Protein AF-A0A854QHD3-F1 (afdb_monomer)

Secondary structure (DSSP, 8-state):
--EEE--SS------GGG------EEE-TTTTT--EEEEEEEEETTEEEEEEEEEE----SSEEEE-GGGSSSHHHHHHHS-HHHHSPPPS-SSHHHHHHHHHHHHHHHHTSPPPPP-PPP--------------

pLDDT: mean 79.91, std 18.55, range [34.06, 96.12]

Organism: NCBI:txid1230072

Solvent-accessible surface area (backbone atoms only — not comparable to full-atom values): 9001 Å² total; per-residue (Å²): 85,45,72,47,67,62,70,90,85,73,84,79,91,72,61,77,88,73,60,87,79,87,81,61,68,43,73,38,44,78,84,60,67,35,50,76,77,43,75,38,66,36,68,56,97,87,40,79,41,93,53,69,37,83,32,75,47,79,78,70,85,45,51,30,34,45,46,56,80,80,43,86,62,42,67,61,54,50,74,74,43,62,61,93,38,60,48,88,74,78,91,49,95,57,55,65,64,51,50,51,53,52,51,54,51,51,55,56,59,71,69,51,82,80,75,76,82,78,77,74,78,84,74,80,80,77,80,81,78,79,90,72,88,82,138

Sequence (135 aa):
MPMLQRNDGVFVTVFSQAVLFRFAAEHDCLKGNCPVRRLRPSKQERKVTSKMAYGVDHVDDEHFVINLLSLHNPHLIREVLPPMLTEPRRTFEDREAHIEQMVRKLQTESNQPSAPPSVPPDIPVAEVKDSSNSL

Mean predicted aligned error: 13.1 Å

Foldseek 3Di:
DDKDFDDPDDDDDDDPVPDPDDFDKDFPCVVQVFDFDDFDQDDDPNDGDPDTDTDTDRPDPTIIDTPLVPDPPSVVVCVPDDCVNVPDDDPDPDPPVVVVVVVVVVVVVVPDDDDPPDDPPDDPDDDDPDPDDDD

Radius of gyration: 22.94 Å; Cα contacts (8 Å, |Δi|>4): 114; chains: 1; bounding box: 41×74×49 Å

Structure (mmCIF, N/CA/C/O backbone):
data_AF-A0A854QHD3-F1
#
_entry.id   AF-A0A854QHD3-F1
#
loop_
_atom_site.group_PDB
_atom_site.id
_atom_site.type_symbol
_atom_site.label_atom_id
_atom_site.label_alt_id
_atom_site.label_comp_id
_atom_site.label_asym_id
_atom_site.label_entity_id
_atom_site.label_seq_id
_atom_site.pdbx_PDB_ins_code
_atom_site.Cartn_x
_atom_site.Cartn_y
_atom_site.Cartn_z
_atom_site.occupancy
_atom_site.B_iso_or_equiv
_atom_site.auth_seq_id
_atom_site.auth_comp_id
_atom_site.auth_asym_id
_atom_site.auth_atom_id
_atom_site.pdbx_PDB_model_num
ATOM 1 N N . MET A 1 1 ? -0.585 -10.075 -4.432 1.00 77.31 1 MET A N 1
ATOM 2 C CA . MET A 1 1 ? -0.442 -8.652 -4.812 1.00 77.31 1 MET A CA 1
ATOM 3 C C . MET A 1 1 ? 1.038 -8.347 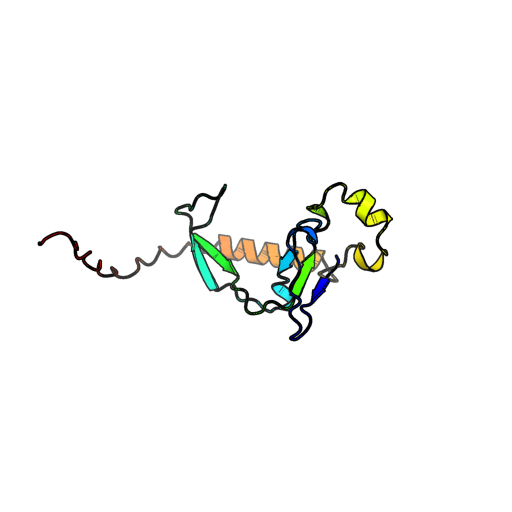-4.967 1.00 77.31 1 MET A C 1
ATOM 5 O O . MET A 1 1 ? 1.797 -8.772 -4.097 1.00 77.31 1 MET A O 1
ATOM 9 N N . PRO A 1 2 ? 1.459 -7.668 -6.047 1.00 86.50 2 PRO A N 1
ATOM 10 C CA . PRO A 1 2 ? 2.858 -7.318 -6.264 1.00 86.50 2 PRO A CA 1
ATOM 11 C C . PRO A 1 2 ? 3.353 -6.349 -5.191 1.00 86.50 2 PRO A C 1
ATOM 13 O O . PRO A 1 2 ? 2.658 -5.387 -4.856 1.00 86.50 2 PRO A O 1
ATOM 16 N N . MET A 1 3 ? 4.555 -6.605 -4.681 1.00 87.06 3 MET A N 1
ATOM 17 C CA . MET A 1 3 ? 5.225 -5.749 -3.709 1.00 87.06 3 MET A CA 1
ATOM 18 C C . MET A 1 3 ? 6.326 -4.945 -4.392 1.00 87.06 3 MET A C 1
ATOM 20 O O . MET A 1 3 ? 7.041 -5.468 -5.246 1.00 87.06 3 MET A O 1
ATOM 24 N N . LEU A 1 4 ? 6.462 -3.689 -3.992 1.00 88.44 4 LEU A N 1
ATOM 25 C CA . LEU A 1 4 ? 7.566 -2.821 -4.355 1.00 88.44 4 LEU A CA 1
ATOM 26 C C . LEU A 1 4 ? 8.464 -2.649 -3.142 1.00 88.44 4 LEU A C 1
ATOM 28 O O . LEU A 1 4 ? 7.987 -2.373 -2.039 1.00 88.44 4 LEU A O 1
ATOM 32 N N . GLN A 1 5 ? 9.758 -2.802 -3.387 1.00 84.56 5 GLN A N 1
ATOM 33 C CA . GLN A 1 5 ? 10.798 -2.450 -2.442 1.00 84.56 5 GLN A CA 1
ATOM 34 C C . GLN A 1 5 ? 11.650 -1.351 -3.044 1.00 84.56 5 GLN A C 1
ATOM 36 O O . GLN A 1 5 ? 11.958 -1.364 -4.241 1.00 84.56 5 GLN A O 1
ATOM 41 N N . ARG A 1 6 ? 11.995 -0.376 -2.210 1.00 80.44 6 ARG A N 1
ATOM 42 C CA . ARG A 1 6 ? 12.925 0.669 -2.604 1.00 80.44 6 ARG A CA 1
ATOM 43 C C . ARG A 1 6 ? 14.300 0.040 -2.829 1.00 80.44 6 ARG A C 1
ATOM 45 O O . ARG A 1 6 ? 14.724 -0.812 -2.062 1.00 80.44 6 ARG A O 1
ATOM 52 N N . ASN A 1 7 ? 14.967 0.435 -3.909 1.00 79.06 7 ASN A N 1
ATOM 53 C CA . ASN A 1 7 ? 16.344 0.026 -4.153 1.00 79.06 7 ASN A CA 1
ATOM 54 C C . ASN A 1 7 ? 17.276 0.958 -3.363 1.00 79.06 7 ASN A C 1
ATOM 56 O O . ASN A 1 7 ? 17.131 2.183 -3.453 1.00 79.06 7 ASN A O 1
ATOM 60 N N . ASP A 1 8 ? 18.197 0.397 -2.585 1.00 74.31 8 ASP A N 1
ATOM 61 C CA . ASP A 1 8 ? 19.008 1.156 -1.633 1.00 74.31 8 ASP A CA 1
ATOM 62 C C . ASP A 1 8 ? 20.020 2.064 -2.347 1.00 74.31 8 ASP A C 1
ATOM 64 O O . ASP A 1 8 ? 21.070 1.641 -2.825 1.00 74.31 8 ASP A O 1
ATOM 68 N N . GLY A 1 9 ? 19.699 3.360 -2.401 1.00 68.88 9 GLY A N 1
ATOM 69 C CA . GLY A 1 9 ? 20.672 4.431 -2.636 1.00 68.88 9 GLY A CA 1
ATOM 70 C C . GLY A 1 9 ? 20.914 4.850 -4.087 1.00 68.88 9 GLY A C 1
ATOM 71 O O . GLY A 1 9 ? 21.637 5.821 -4.306 1.00 68.88 9 GLY A O 1
ATOM 72 N N . VAL A 1 10 ? 20.295 4.204 -5.079 1.00 80.06 10 VAL A N 1
ATOM 73 C CA . VAL A 1 10 ? 20.435 4.619 -6.485 1.00 80.06 10 VAL A CA 1
ATOM 74 C C . VAL A 1 10 ? 19.250 5.479 -6.904 1.00 80.06 10 VAL A C 1
ATOM 76 O O . VAL A 1 10 ? 18.153 4.986 -7.163 1.00 80.06 10 VAL A O 1
ATOM 79 N N . PHE A 1 11 ? 19.484 6.784 -7.005 1.00 83.38 11 PHE A N 1
ATOM 80 C CA . PHE A 1 11 ? 18.554 7.701 -7.651 1.00 83.38 11 PHE A CA 1
ATOM 81 C C . PHE A 1 11 ? 18.907 7.819 -9.132 1.00 83.38 11 PHE A C 1
ATOM 83 O O . PHE A 1 11 ? 20.057 8.072 -9.485 1.00 83.38 11 PHE A O 1
ATOM 90 N N . VAL A 1 12 ? 17.908 7.655 -9.997 1.00 85.38 12 VAL A N 1
ATOM 91 C CA . VAL A 1 12 ? 18.052 7.856 -11.441 1.00 85.38 12 VAL A CA 1
ATOM 92 C C . VAL A 1 12 ? 17.240 9.079 -11.832 1.00 85.38 12 VAL A C 1
ATOM 94 O O . VAL A 1 12 ? 16.033 9.134 -11.600 1.00 85.38 12 VAL A O 1
ATOM 97 N N . THR A 1 13 ? 17.898 10.060 -12.442 1.00 91.38 13 THR A N 1
ATOM 98 C CA . THR A 1 13 ? 17.207 11.189 -13.066 1.00 91.38 13 THR A CA 1
ATOM 99 C C . THR A 1 13 ? 16.686 10.748 -14.426 1.00 91.38 13 THR A C 1
ATOM 101 O O . THR A 1 13 ? 17.451 10.275 -15.265 1.00 91.38 13 THR A O 1
ATOM 104 N N . VAL A 1 14 ? 15.387 10.921 -14.654 1.00 91.81 14 VAL A N 1
ATOM 105 C CA . VAL A 1 14 ? 14.738 10.633 -15.937 1.00 91.81 14 VAL A CA 1
ATOM 106 C C . VAL A 1 14 ? 14.106 11.900 -16.496 1.00 91.81 14 VAL A C 1
ATOM 108 O O . VAL A 1 14 ? 13.649 12.765 -15.748 1.00 91.81 14 VAL A O 1
ATOM 111 N N . PHE A 1 15 ? 14.059 12.011 -17.821 1.00 96.12 15 PHE A N 1
ATOM 112 C CA . PHE A 1 15 ? 13.276 13.053 -18.475 1.00 96.12 15 PHE A CA 1
ATOM 113 C C . PHE A 1 15 ? 11.788 12.821 -18.220 1.00 96.12 15 PHE A C 1
ATOM 115 O O . PHE A 1 15 ? 11.323 11.682 -18.233 1.00 96.12 15 PHE A O 1
ATOM 122 N N . SER A 1 16 ? 11.018 13.893 -18.029 1.00 93.12 16 SER A N 1
ATOM 123 C CA . SER A 1 16 ? 9.576 13.775 -17.778 1.00 93.12 16 SER A CA 1
ATOM 124 C C . SER A 1 16 ? 8.844 13.069 -18.923 1.00 93.12 16 SER A C 1
ATOM 126 O O . SER A 1 16 ? 7.892 12.338 -18.673 1.00 93.12 16 SER A 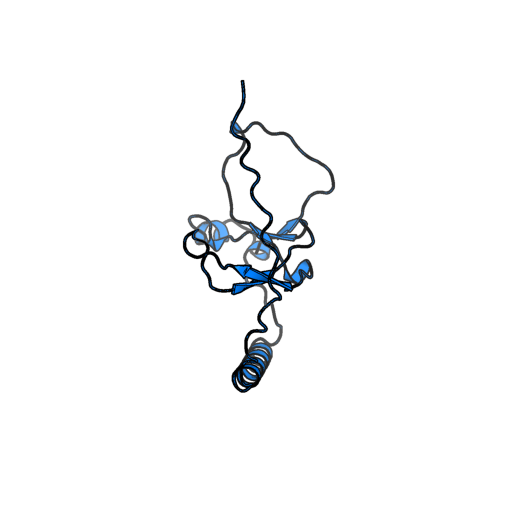O 1
ATOM 128 N N . GLN A 1 17 ? 9.333 13.202 -20.161 1.00 95.75 17 GLN A N 1
ATOM 129 C CA . GLN A 1 17 ? 8.803 12.511 -21.343 1.00 95.75 17 GLN A CA 1
ATOM 130 C C . GLN A 1 17 ? 9.029 10.989 -21.314 1.00 95.75 17 GLN A C 1
ATOM 132 O O . GLN A 1 17 ? 8.353 10.265 -22.037 1.00 95.75 17 GLN A O 1
ATOM 137 N N . ALA A 1 18 ? 9.959 10.495 -20.491 1.00 93.94 18 ALA A N 1
ATOM 138 C CA . ALA A 1 18 ? 10.188 9.064 -20.299 1.00 93.94 18 ALA A CA 1
ATOM 139 C C . ALA A 1 18 ? 9.224 8.438 -19.270 1.00 93.94 18 ALA A C 1
ATOM 141 O O . ALA A 1 18 ? 9.191 7.216 -19.121 1.00 93.94 18 ALA A O 1
ATOM 142 N N . VAL A 1 19 ? 8.430 9.246 -18.555 1.00 90.56 19 VAL A N 1
ATOM 143 C CA . VAL A 1 19 ? 7.424 8.753 -17.606 1.00 90.56 19 VAL A CA 1
ATOM 144 C C . VAL A 1 19 ? 6.160 8.368 -18.372 1.00 90.56 19 VAL A C 1
ATOM 146 O O . VAL A 1 19 ? 5.400 9.226 -18.810 1.00 90.56 19 VAL A O 1
ATOM 149 N N . LEU A 1 20 ? 5.923 7.063 -18.515 1.00 90.25 20 LEU A N 1
ATOM 150 C CA . LEU A 1 20 ? 4.807 6.544 -19.313 1.00 90.25 20 LEU A CA 1
ATOM 151 C C . LEU A 1 20 ? 3.448 6.705 -18.621 1.00 90.25 20 LEU A C 1
ATOM 153 O O . LEU A 1 20 ? 2.458 7.042 -19.264 1.00 90.25 20 LEU A O 1
ATOM 157 N N . PHE A 1 21 ? 3.380 6.435 -17.315 1.00 87.25 21 PHE A N 1
ATOM 158 C CA . PHE A 1 21 ? 2.132 6.493 -16.557 1.00 87.25 21 PHE A CA 1
ATOM 159 C C . PHE A 1 21 ? 2.374 6.565 -15.047 1.00 87.25 21 PHE A C 1
ATOM 161 O O . PHE A 1 21 ? 3.467 6.305 -14.544 1.00 87.25 21 PHE A O 1
ATOM 168 N N . ARG A 1 22 ? 1.306 6.901 -14.319 1.00 87.62 22 ARG A N 1
ATOM 169 C CA . ARG A 1 22 ? 1.228 6.826 -12.857 1.00 87.62 22 ARG A CA 1
ATOM 170 C C . ARG A 1 22 ? 0.425 5.592 -12.466 1.00 87.62 22 ARG A C 1
ATOM 172 O O . ARG A 1 22 ? -0.564 5.276 -13.121 1.00 87.62 22 ARG A O 1
ATOM 179 N N . PHE A 1 23 ? 0.809 4.940 -11.380 1.00 88.81 23 PHE A N 1
ATOM 180 C CA . PHE A 1 23 ? 0.075 3.813 -10.809 1.00 88.81 23 PHE A CA 1
ATOM 181 C C . PHE A 1 23 ? -0.161 4.042 -9.315 1.00 88.81 23 PHE A C 1
ATOM 183 O O . PHE A 1 23 ? 0.519 4.865 -8.697 1.00 88.81 23 PHE A O 1
ATOM 190 N N . ALA A 1 24 ? -1.141 3.343 -8.740 1.00 90.06 24 ALA A N 1
ATOM 191 C CA . ALA A 1 24 ? -1.391 3.411 -7.308 1.00 90.06 24 ALA A CA 1
ATOM 192 C C . ALA A 1 24 ? -0.523 2.391 -6.563 1.00 90.06 24 ALA A C 1
ATOM 194 O O . ALA A 1 24 ? -0.580 1.185 -6.827 1.00 90.06 24 ALA A O 1
ATOM 195 N N . ALA A 1 25 ? 0.252 2.897 -5.613 1.00 91.25 25 ALA A N 1
ATOM 196 C CA . ALA A 1 25 ? 0.958 2.112 -4.618 1.00 91.25 25 ALA A CA 1
ATOM 197 C C . ALA A 1 25 ? 0.510 2.568 -3.231 1.00 91.25 25 ALA A C 1
ATOM 199 O O . ALA A 1 25 ? 0.336 3.764 -2.990 1.00 91.25 25 ALA A O 1
ATOM 200 N N . GLU A 1 26 ? 0.319 1.609 -2.338 1.00 91.56 26 GLU A N 1
ATOM 201 C CA . GLU A 1 26 ? -0.085 1.832 -0.952 1.00 91.56 26 GLU A CA 1
ATOM 202 C C . GLU A 1 26 ? 0.996 1.263 -0.034 1.00 91.56 26 GLU A C 1
ATOM 204 O O . GLU A 1 26 ? 1.586 0.230 -0.344 1.00 91.56 26 GLU A O 1
ATOM 209 N N . HIS A 1 27 ? 1.297 1.946 1.071 1.00 92.56 27 HIS A N 1
ATOM 210 C CA . HIS A 1 27 ? 2.307 1.480 2.024 1.00 92.56 27 HIS A CA 1
ATOM 211 C C . HIS A 1 27 ? 1.814 0.229 2.764 1.00 92.56 27 HIS A C 1
ATOM 213 O O . HIS A 1 27 ? 0.684 0.204 3.260 1.00 92.56 27 HIS A O 1
ATOM 219 N N . ASP A 1 28 ? 2.657 -0.799 2.859 1.00 91.12 28 ASP A N 1
ATOM 220 C CA . ASP A 1 28 ? 2.386 -1.994 3.662 1.00 91.12 28 ASP A CA 1
ATOM 221 C C . ASP A 1 28 ? 2.666 -1.697 5.140 1.00 91.12 28 ASP A C 1
ATOM 223 O O . ASP A 1 28 ? 3.708 -2.040 5.704 1.00 91.12 28 ASP A O 1
ATOM 227 N N . CYS A 1 29 ? 1.703 -1.034 5.776 1.00 90.81 29 CYS A N 1
ATOM 228 C CA . CYS A 1 29 ? 1.813 -0.586 7.163 1.00 90.81 29 CYS A CA 1
ATOM 229 C C . CYS A 1 29 ? 1.986 -1.739 8.153 1.00 90.81 29 CYS A C 1
ATOM 231 O O . CYS A 1 29 ? 2.570 -1.542 9.220 1.00 90.81 29 CYS A O 1
ATOM 233 N N . LEU A 1 30 ? 1.460 -2.922 7.814 1.00 87.62 30 LEU A N 1
ATOM 234 C CA . LEU A 1 30 ? 1.587 -4.112 8.646 1.00 87.62 30 LEU A CA 1
ATOM 235 C C . LEU A 1 30 ? 3.038 -4.587 8.646 1.00 87.62 30 LEU A C 1
ATOM 237 O O . LEU A 1 30 ? 3.599 -4.822 9.713 1.00 87.62 30 LEU A O 1
ATOM 241 N N . LYS A 1 31 ? 3.664 -4.669 7.467 1.00 88.12 31 LYS A N 1
ATOM 242 C CA . LYS A 1 31 ? 5.076 -5.046 7.353 1.00 88.12 31 LYS A CA 1
ATOM 243 C C . LYS A 1 31 ? 6.018 -3.979 7.919 1.00 88.12 31 LYS A C 1
ATOM 245 O O . LYS A 1 31 ? 6.994 -4.331 8.575 1.00 88.12 31 LYS A O 1
ATOM 250 N N . GLY A 1 32 ? 5.706 -2.699 7.716 1.00 88.62 32 GLY A N 1
ATOM 251 C CA . GLY A 1 32 ? 6.474 -1.571 8.258 1.00 88.62 32 GLY A CA 1
ATOM 252 C C . GLY A 1 32 ? 6.239 -1.288 9.748 1.00 88.62 32 GLY A C 1
ATOM 253 O O . GLY A 1 32 ? 6.794 -0.330 10.276 1.00 88.62 32 GLY A O 1
ATOM 254 N N . ASN A 1 33 ? 5.394 -2.066 10.443 1.00 90.25 33 ASN A N 1
ATOM 255 C CA . ASN A 1 33 ? 5.016 -1.835 11.846 1.00 90.25 33 ASN A CA 1
ATOM 256 C C . ASN A 1 33 ? 4.621 -0.372 12.138 1.00 90.25 33 ASN A C 1
ATOM 258 O O . ASN A 1 33 ? 4.962 0.200 13.180 1.00 90.25 33 ASN A O 1
ATOM 262 N N . CYS A 1 34 ? 3.908 0.251 11.198 1.00 92.38 34 CYS A N 1
ATOM 263 C CA . CYS A 1 34 ? 3.568 1.666 11.269 1.00 92.38 34 CYS A CA 1
ATOM 264 C C . CYS A 1 34 ? 2.573 1.924 12.408 1.00 92.38 34 CYS A C 1
ATOM 266 O O . CYS A 1 34 ? 1.494 1.320 12.441 1.00 92.38 34 CYS A O 1
ATOM 268 N N . PRO A 1 35 ? 2.886 2.820 13.356 1.00 91.75 35 PRO A N 1
ATOM 269 C CA . PRO A 1 35 ? 2.047 3.013 14.516 1.00 91.75 35 PRO A CA 1
ATOM 270 C C . PRO A 1 35 ? 0.802 3.851 14.197 1.00 91.75 35 PRO A C 1
ATOM 272 O O . PRO A 1 35 ? 0.841 4.854 13.480 1.00 91.75 35 PRO A O 1
ATOM 275 N N . VAL A 1 36 ? -0.311 3.477 14.825 1.00 91.50 36 VAL A N 1
ATOM 276 C CA . VAL A 1 36 ? -1.548 4.264 14.843 1.00 91.50 36 VAL A CA 1
ATOM 277 C C . VAL A 1 36 ? -1.477 5.210 16.037 1.00 91.50 36 VAL A C 1
ATOM 279 O O . VAL A 1 36 ? -1.612 4.772 17.178 1.00 91.50 36 VAL A O 1
ATOM 282 N N . AR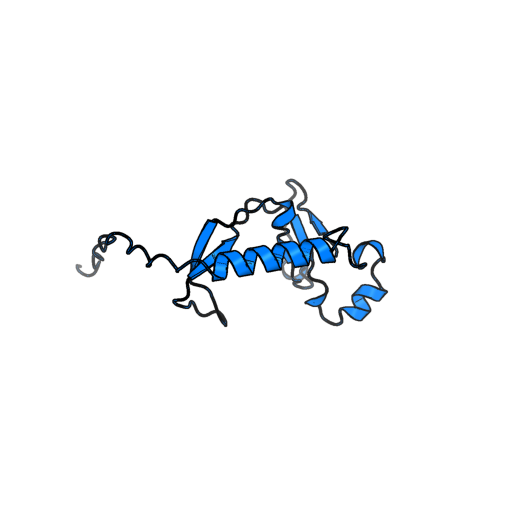G A 1 37 ? -1.181 6.494 15.808 1.00 80.62 37 ARG A N 1
ATOM 283 C CA . ARG A 1 37 ? -0.858 7.427 16.912 1.00 80.62 37 ARG A CA 1
ATOM 284 C C . ARG A 1 37 ? -1.584 8.762 16.869 1.00 80.62 37 ARG A C 1
ATOM 286 O O . ARG A 1 37 ? -1.869 9.310 17.929 1.00 80.62 37 ARG A O 1
ATOM 293 N N . ARG A 1 38 ? -1.895 9.307 15.689 1.00 73.81 38 ARG A N 1
ATOM 294 C CA . ARG A 1 38 ? -2.387 10.691 15.582 1.00 73.81 38 ARG A CA 1
ATOM 295 C C . ARG A 1 38 ? -3.867 10.779 15.250 1.00 73.81 38 ARG A C 1
ATOM 297 O O . ARG A 1 38 ? -4.278 10.364 14.174 1.00 73.81 38 ARG A O 1
ATOM 304 N N . LEU A 1 39 ? -4.645 11.408 16.129 1.00 83.69 39 LEU A N 1
ATOM 305 C CA . LEU A 1 39 ? -5.943 11.972 15.762 1.00 83.69 39 LEU A CA 1
ATOM 306 C C . LEU A 1 39 ? -5.693 13.151 14.821 1.00 83.69 39 LEU A C 1
ATOM 308 O O . LEU A 1 39 ? -5.075 14.143 15.206 1.00 83.69 39 LEU A O 1
ATOM 312 N N . ARG A 1 40 ? -6.150 13.034 13.577 1.00 86.12 40 ARG A N 1
ATOM 313 C CA . ARG A 1 40 ? -6.039 14.090 12.566 1.00 86.12 40 ARG A CA 1
ATOM 314 C C . ARG A 1 40 ? -7.411 14.410 11.974 1.00 86.12 40 ARG A C 1
ATOM 316 O O . ARG A 1 40 ? -8.234 13.494 11.866 1.00 86.12 40 ARG A O 1
ATOM 323 N N . PRO A 1 41 ? -7.661 15.671 11.569 1.00 88.00 41 PRO A N 1
ATOM 324 C CA . PRO A 1 41 ? -8.857 16.024 10.817 1.00 88.00 41 PRO A CA 1
ATOM 325 C C . PRO A 1 41 ? -8.966 15.139 9.575 1.00 88.00 41 PRO A C 1
ATOM 327 O O . PRO A 1 41 ? -8.059 15.097 8.736 1.00 88.00 41 PRO A O 1
ATOM 330 N N . SER A 1 42 ? -10.055 14.386 9.477 1.00 89.06 42 SER A N 1
ATOM 331 C CA . SER A 1 42 ? -10.288 13.497 8.347 1.00 89.06 42 SER A CA 1
ATOM 332 C C . SER A 1 42 ? -10.609 14.314 7.098 1.00 89.06 42 SER A C 1
ATOM 334 O O . SER A 1 42 ? -11.242 15.374 7.162 1.00 89.06 42 SER A O 1
ATOM 336 N N . LYS A 1 43 ? -10.148 13.828 5.944 1.00 90.69 43 LYS A N 1
ATOM 337 C CA . LYS A 1 43 ? -10.457 14.422 4.644 1.00 90.69 43 LYS A CA 1
ATOM 338 C C . LYS A 1 43 ? -11.544 13.605 3.963 1.00 90.69 43 LYS A C 1
ATOM 340 O O . LYS A 1 43 ? -11.389 12.398 3.808 1.00 90.69 43 LYS A O 1
ATOM 345 N N . GLN A 1 44 ? -12.586 14.276 3.495 1.00 91.81 44 GLN A N 1
ATOM 346 C CA . GLN A 1 44 ? -13.622 13.696 2.644 1.00 91.81 44 GLN A CA 1
ATOM 347 C C . GLN A 1 44 ? -13.706 14.537 1.371 1.00 91.81 44 GLN A C 1
ATOM 349 O O . GLN A 1 44 ? -13.730 15.761 1.448 1.00 91.81 44 GLN A O 1
ATOM 354 N N . GLU A 1 45 ? -13.669 13.901 0.195 1.00 92.81 45 GLU A N 1
ATOM 355 C CA . GLU A 1 45 ? -13.723 14.602 -1.106 1.00 92.81 45 GLU A CA 1
ATOM 356 C C . GLU A 1 45 ? -12.679 15.728 -1.245 1.00 92.81 45 GLU A C 1
ATOM 358 O O . GLU A 1 45 ? -12.924 16.776 -1.837 1.00 92.81 45 GLU A O 1
ATOM 363 N N . ARG A 1 46 ? -11.484 15.515 -0.680 1.00 90.12 46 ARG A N 1
ATOM 364 C CA . ARG A 1 46 ? -10.384 16.499 -0.588 1.00 90.12 46 ARG A CA 1
ATOM 365 C C . ARG A 1 46 ? -10.640 17.696 0.341 1.00 90.12 46 ARG A C 1
ATOM 367 O O . ARG A 1 46 ? -9.733 18.509 0.502 1.00 90.12 46 ARG A O 1
ATOM 374 N N . LYS A 1 47 ? -11.792 17.789 1.008 1.00 93.62 47 LYS A N 1
ATOM 375 C CA . LYS A 1 47 ? -12.075 18.809 2.027 1.00 93.62 47 LYS A CA 1
ATOM 376 C C . LYS A 1 47 ? -11.728 18.297 3.419 1.00 93.62 47 LYS A C 1
ATOM 378 O O . LYS A 1 47 ? -12.045 17.162 3.772 1.00 93.62 47 LYS A O 1
ATOM 383 N N . VAL A 1 48 ? -11.062 19.140 4.204 1.00 92.69 48 VAL A N 1
ATOM 384 C CA . VAL A 1 48 ? -10.817 18.873 5.624 1.00 92.69 48 VAL A CA 1
ATOM 385 C C . VAL A 1 48 ? -12.144 18.983 6.364 1.00 92.69 48 VAL A C 1
ATOM 387 O O . VAL A 1 48 ? -12.873 19.957 6.190 1.00 92.69 48 VAL A O 1
ATOM 390 N N . THR A 1 49 ? -12.464 17.975 7.164 1.00 93.50 49 THR A N 1
ATOM 391 C CA . THR A 1 49 ? -13.664 17.954 8.002 1.00 93.50 49 THR A CA 1
ATOM 392 C C . THR A 1 49 ? -13.283 18.194 9.460 1.00 93.50 49 THR A C 1
ATOM 394 O O . THR A 1 49 ? -12.131 18.013 9.850 1.00 93.50 49 THR A O 1
ATOM 397 N N . SER A 1 50 ? -14.260 18.548 10.292 1.00 92.25 50 SER A N 1
ATOM 398 C CA . SER A 1 50 ? -14.084 18.620 11.747 1.00 92.25 50 SER A CA 1
ATOM 399 C C . SER A 1 50 ? -13.997 17.244 12.421 1.00 92.25 50 SER A C 1
ATOM 401 O O . SER A 1 50 ? -13.679 17.163 13.605 1.00 92.25 50 SER A O 1
ATOM 403 N N . LYS A 1 51 ? -14.276 16.148 11.699 1.00 90.31 51 LYS A N 1
ATOM 404 C CA . LYS A 1 51 ? -14.225 14.792 12.255 1.00 90.31 51 LYS A CA 1
ATOM 405 C C . LYS A 1 51 ? -12.775 14.360 12.432 1.00 90.31 51 LYS A C 1
ATOM 407 O O . LYS A 1 51 ? -12.042 14.253 11.448 1.00 90.31 51 LYS A O 1
ATOM 412 N N . MET A 1 52 ? -12.391 14.058 13.667 1.00 90.31 52 MET A N 1
ATOM 413 C CA . MET A 1 52 ? -11.074 13.521 13.998 1.00 90.31 52 MET A CA 1
ATOM 414 C C . MET A 1 52 ? -11.070 12.000 13.839 1.00 90.31 52 MET A C 1
ATOM 416 O O . MET A 1 52 ? -11.996 11.325 14.284 1.00 90.31 52 MET A O 1
ATOM 420 N N . ALA A 1 53 ? -10.027 11.461 13.216 1.00 88.88 53 ALA A N 1
ATOM 421 C CA . ALA A 1 53 ? -9.833 10.022 13.077 1.00 88.88 53 ALA A CA 1
ATOM 422 C C . ALA A 1 53 ? -8.380 9.648 13.369 1.00 88.88 53 ALA A C 1
ATOM 424 O O . ALA A 1 53 ? -7.467 10.444 13.129 1.00 88.88 53 ALA A O 1
ATOM 425 N N . TYR A 1 54 ? -8.173 8.428 13.868 1.00 88.56 54 TYR A N 1
ATOM 426 C CA . TYR A 1 54 ? -6.838 7.865 14.010 1.00 88.56 54 TYR A CA 1
ATOM 427 C C . TYR A 1 54 ? -6.148 7.768 12.645 1.00 88.56 54 TYR A C 1
ATOM 429 O O . TYR A 1 54 ? -6.720 7.312 11.655 1.00 88.56 54 TYR A O 1
ATOM 437 N N . GLY A 1 55 ? -4.905 8.224 12.600 1.00 87.25 55 GLY A N 1
ATOM 438 C CA . GLY A 1 55 ? -4.012 8.153 11.462 1.00 87.25 55 GLY A CA 1
ATOM 439 C C . GLY A 1 55 ? -2.873 7.178 11.716 1.00 87.25 55 GLY A C 1
ATOM 440 O O . GLY A 1 55 ? -2.367 7.066 12.835 1.00 87.25 55 GLY A O 1
ATOM 441 N N . VAL A 1 56 ? -2.473 6.506 10.641 1.00 90.69 56 VAL A N 1
ATOM 442 C CA . VAL A 1 56 ? -1.217 5.766 10.567 1.00 90.69 56 VAL A CA 1
ATOM 443 C C . VAL A 1 56 ? -0.101 6.754 10.242 1.00 90.69 56 VAL A C 1
ATOM 445 O O . VAL A 1 56 ? -0.244 7.556 9.310 1.00 90.69 56 VAL A O 1
ATOM 448 N N . ASP A 1 57 ? 0.980 6.693 11.013 1.00 90.62 57 ASP A N 1
ATOM 449 C CA . ASP A 1 57 ? 2.232 7.377 10.708 1.00 90.62 57 ASP A CA 1
ATOM 450 C C . ASP A 1 57 ? 3.174 6.371 10.038 1.00 90.62 57 ASP A C 1
ATOM 452 O O . ASP A 1 57 ? 3.570 5.391 10.666 1.00 90.62 57 ASP A O 1
ATOM 456 N N . HIS A 1 58 ? 3.520 6.592 8.770 1.00 91.88 58 HIS A N 1
ATOM 457 C CA . HIS A 1 58 ? 4.492 5.745 8.079 1.00 91.88 58 HIS A CA 1
ATOM 458 C C . HIS A 1 58 ? 5.895 6.023 8.624 1.00 91.88 58 HIS A C 1
ATOM 460 O O . HIS A 1 58 ? 6.290 7.184 8.749 1.00 91.88 58 HIS A O 1
ATOM 466 N N . VAL A 1 59 ? 6.615 4.964 8.998 1.00 91.44 59 VAL A N 1
ATOM 467 C CA . VAL A 1 59 ? 7.955 5.053 9.612 1.00 91.44 59 VAL A CA 1
ATOM 468 C C . VAL A 1 59 ? 9.082 4.742 8.631 1.00 91.44 59 VAL A C 1
ATOM 470 O O . VAL A 1 59 ? 10.241 5.002 8.943 1.00 91.44 59 VAL A O 1
ATOM 473 N N . ASP A 1 60 ? 8.736 4.220 7.456 1.00 89.44 60 ASP A N 1
ATOM 474 C CA . ASP A 1 60 ? 9.646 3.860 6.375 1.00 89.44 60 ASP A CA 1
ATOM 475 C C . ASP A 1 60 ? 9.014 4.155 5.006 1.00 89.44 60 ASP A C 1
ATOM 477 O O . ASP A 1 60 ? 7.795 4.279 4.887 1.00 89.44 60 ASP A O 1
ATOM 481 N N . ASP A 1 61 ? 9.866 4.208 3.982 1.00 87.75 61 ASP A N 1
ATOM 482 C CA . ASP A 1 61 ? 9.492 4.273 2.564 1.00 87.75 61 ASP A CA 1
ATOM 483 C C . ASP A 1 61 ? 10.040 3.040 1.819 1.00 87.75 61 ASP A C 1
ATOM 485 O O . ASP A 1 61 ? 10.594 3.140 0.719 1.00 87.75 61 ASP A O 1
ATOM 489 N N . GLU A 1 62 ? 9.938 1.861 2.433 1.00 89.00 62 GLU A N 1
ATOM 490 C CA . GLU A 1 62 ? 10.555 0.632 1.920 1.00 89.00 62 GLU A CA 1
ATOM 491 C C . GLU A 1 62 ? 9.533 -0.378 1.412 1.00 89.00 62 GLU A C 1
ATOM 493 O O . GLU A 1 62 ? 9.829 -1.132 0.484 1.00 89.00 62 GLU A O 1
ATOM 498 N N . HIS A 1 63 ? 8.337 -0.402 1.997 1.00 89.25 63 HIS A N 1
ATOM 499 C CA . HIS A 1 63 ? 7.366 -1.466 1.768 1.00 89.25 63 HIS A CA 1
ATOM 500 C C . HIS A 1 63 ? 6.084 -0.930 1.145 1.00 89.25 63 HIS A C 1
ATOM 502 O O . HIS A 1 63 ? 5.266 -0.306 1.817 1.00 89.25 63 HIS A O 1
ATOM 508 N N . PHE A 1 64 ? 5.866 -1.227 -0.135 1.00 91.56 64 PHE A N 1
ATOM 509 C CA . PHE A 1 64 ? 4.635 -0.840 -0.820 1.00 91.56 64 PHE A CA 1
ATOM 510 C C . PHE A 1 64 ? 3.987 -2.018 -1.539 1.00 91.56 64 PHE A C 1
ATOM 512 O O . PHE A 1 64 ? 4.654 -2.934 -2.018 1.00 91.56 64 PHE A O 1
ATOM 519 N N . VAL A 1 65 ? 2.667 -1.969 -1.659 1.00 90.56 65 VAL A N 1
ATOM 520 C CA . VAL A 1 65 ? 1.858 -2.904 -2.435 1.00 90.56 65 VAL A CA 1
ATOM 521 C C . VAL A 1 65 ? 1.250 -2.151 -3.609 1.00 90.56 65 VAL A C 1
ATOM 523 O O . VAL A 1 65 ? 0.673 -1.076 -3.443 1.00 90.56 65 VAL A O 1
ATOM 526 N N . ILE A 1 66 ? 1.354 -2.716 -4.812 1.00 90.75 66 ILE A N 1
ATOM 527 C CA . ILE A 1 66 ? 0.667 -2.160 -5.980 1.00 90.75 66 ILE A CA 1
ATOM 528 C C . ILE A 1 66 ? -0.807 -2.537 -5.894 1.00 90.75 66 ILE A C 1
ATOM 530 O O . ILE A 1 66 ? -1.157 -3.722 -5.936 1.00 90.75 66 ILE A O 1
ATOM 534 N N . ASN A 1 67 ? -1.683 -1.535 -5.849 1.00 89.25 67 ASN A N 1
ATOM 535 C CA . ASN A 1 67 ? -3.118 -1.761 -5.916 1.00 89.25 67 ASN A CA 1
ATOM 536 C C . ASN A 1 67 ? -3.528 -2.039 -7.371 1.00 89.25 67 ASN A C 1
ATOM 538 O O . ASN A 1 67 ? -3.994 -1.154 -8.088 1.00 89.25 67 ASN A O 1
ATOM 542 N N . LEU A 1 68 ? -3.360 -3.288 -7.816 1.00 88.00 68 LEU A N 1
ATOM 543 C CA . LEU A 1 68 ? -3.722 -3.710 -9.174 1.00 88.00 68 LEU A CA 1
ATOM 544 C C . LEU A 1 68 ? -5.193 -3.447 -9.516 1.00 88.00 68 LEU A C 1
ATOM 546 O O . LEU A 1 68 ? -5.506 -3.209 -10.675 1.00 88.00 68 LEU A O 1
ATOM 550 N N . LEU A 1 69 ? -6.090 -3.469 -8.525 1.00 87.81 69 LEU A N 1
ATOM 551 C CA . LEU A 1 69 ? -7.521 -3.230 -8.730 1.00 87.81 69 LEU A CA 1
ATOM 552 C C . LEU A 1 69 ? -7.848 -1.769 -9.050 1.00 87.81 69 LEU A C 1
ATOM 554 O O . LEU A 1 69 ? -8.911 -1.495 -9.598 1.00 87.81 69 LEU A O 1
ATOM 558 N N . SER A 1 70 ? -6.941 -0.845 -8.734 1.00 88.62 70 SER A N 1
ATOM 559 C CA . SER A 1 70 ? -7.069 0.565 -9.108 1.00 88.62 70 SER A CA 1
ATOM 560 C C . SER A 1 70 ? -6.658 0.854 -10.558 1.00 88.62 70 SER A C 1
ATOM 562 O O . SER A 1 70 ? -6.892 1.957 -11.052 1.00 88.62 70 SER A O 1
ATOM 564 N N . LEU A 1 71 ? -6.022 -0.109 -11.237 1.00 88.25 71 LEU A N 1
ATOM 565 C CA . LEU A 1 71 ? -5.564 0.046 -12.614 1.00 88.25 71 LEU A CA 1
ATOM 566 C C . LEU A 1 71 ? -6.697 -0.242 -13.602 1.00 88.25 71 LEU A C 1
ATOM 568 O O . LEU A 1 71 ? -7.617 -1.007 -13.320 1.00 88.25 71 LEU A O 1
ATOM 572 N N . HIS A 1 72 ? -6.609 0.354 -14.791 1.00 87.75 72 HIS A N 1
ATOM 573 C CA . HIS A 1 72 ? -7.550 0.085 -15.874 1.00 87.75 72 HIS A CA 1
ATOM 574 C C . HIS A 1 72 ? -7.462 -1.388 -16.305 1.00 87.75 72 HIS A C 1
ATOM 576 O O . HIS A 1 72 ? -6.367 -1.921 -16.468 1.00 87.75 72 HIS A O 1
ATOM 582 N N . ASN A 1 73 ? -8.608 -2.039 -16.523 1.00 88.88 73 ASN A N 1
ATOM 583 C CA . ASN A 1 73 ? -8.705 -3.461 -16.888 1.00 88.88 73 ASN A CA 1
ATOM 584 C C . ASN A 1 73 ? -7.915 -4.412 -15.960 1.00 88.88 73 ASN A C 1
ATOM 586 O O . ASN A 1 73 ? -7.062 -5.172 -16.425 1.00 88.88 73 ASN A O 1
ATOM 590 N N . PRO A 1 74 ? -8.219 -4.446 -14.650 1.00 89.31 74 PRO A N 1
ATOM 591 C CA . PRO A 1 74 ? -7.448 -5.237 -13.691 1.00 89.31 74 PRO A CA 1
ATOM 592 C C . PRO A 1 74 ? -7.534 -6.753 -13.940 1.00 89.31 74 PRO A C 1
ATOM 594 O O . PRO A 1 74 ? -6.656 -7.496 -13.511 1.00 89.31 74 PRO A O 1
ATOM 597 N N . HIS A 1 75 ? -8.575 -7.221 -14.637 1.00 90.06 75 HIS A N 1
ATOM 598 C CA . HIS A 1 75 ? -8.724 -8.618 -15.049 1.00 90.06 75 HIS A CA 1
ATOM 599 C C . HIS A 1 75 ? -7.682 -9.010 -16.108 1.00 90.06 75 HIS A C 1
ATOM 601 O O . HIS A 1 75 ? -6.972 -9.987 -15.902 1.00 90.06 75 HIS A O 1
ATOM 607 N N . LEU A 1 76 ? -7.486 -8.191 -17.150 1.00 92.75 76 LEU A N 1
ATOM 608 C CA . LEU A 1 76 ? -6.466 -8.438 -18.179 1.00 92.75 76 LEU A CA 1
ATOM 609 C C . LEU A 1 76 ? -5.053 -8.417 -17.591 1.00 92.75 76 LEU A C 1
ATOM 611 O O . LEU A 1 76 ? -4.222 -9.249 -17.933 1.00 92.75 76 LEU A O 1
ATOM 615 N N . ILE A 1 77 ? -4.786 -7.498 -16.655 1.00 89.75 77 ILE A N 1
ATOM 616 C CA . ILE A 1 77 ? -3.492 -7.434 -15.957 1.00 89.75 77 ILE A CA 1
ATOM 617 C C . ILE A 1 77 ? -3.217 -8.740 -15.194 1.00 89.75 77 ILE A C 1
ATOM 619 O O . ILE A 1 77 ? -2.078 -9.197 -15.138 1.00 89.75 77 ILE A O 1
ATOM 623 N N . ARG A 1 78 ? -4.249 -9.366 -14.620 1.00 89.94 78 ARG A N 1
ATOM 624 C CA . ARG A 1 78 ? -4.100 -10.645 -13.913 1.00 89.94 78 ARG A CA 1
ATOM 625 C C . ARG A 1 78 ? -3.838 -11.824 -14.842 1.00 89.94 78 ARG A C 1
ATOM 627 O O . ARG A 1 78 ? -3.156 -12.744 -14.412 1.00 89.94 78 ARG A O 1
ATOM 634 N N . GLU A 1 79 ? -4.352 -11.786 -16.067 1.00 90.94 79 GLU A N 1
ATOM 635 C CA . GLU A 1 79 ? -4.126 -12.826 -17.079 1.00 90.94 79 GLU A CA 1
ATOM 636 C C . GLU A 1 79 ? -2.688 -12.818 -17.612 1.00 90.94 79 GLU A C 1
ATOM 638 O O . GLU A 1 79 ? -2.148 -13.873 -17.935 1.00 90.94 79 GLU A O 1
ATOM 643 N N . VAL A 1 80 ? -2.050 -11.644 -17.682 1.00 92.25 80 VAL A N 1
ATOM 644 C CA . VAL A 1 80 ? -0.671 -11.511 -18.188 1.00 92.25 80 VAL A CA 1
ATOM 645 C C . VAL A 1 80 ? 0.401 -11.637 -17.106 1.00 92.25 80 VAL A C 1
ATOM 647 O O . VAL A 1 80 ? 1.550 -11.953 -17.413 1.00 92.25 80 VAL A O 1
ATOM 650 N N . LEU A 1 81 ? 0.064 -11.366 -15.843 1.00 90.50 81 LEU A N 1
ATOM 651 C CA . LEU A 1 81 ? 1.013 -11.475 -14.739 1.00 90.50 81 LEU A CA 1
ATOM 652 C C . LEU A 1 81 ? 1.115 -12.920 -14.225 1.00 90.50 81 LEU A C 1
ATOM 654 O O . LEU A 1 81 ? 0.104 -13.613 -14.127 1.00 90.50 81 LEU A O 1
ATOM 658 N N . PRO A 1 82 ? 2.312 -13.360 -13.791 1.00 90.88 82 PRO A N 1
ATOM 659 C CA . PRO A 1 82 ? 2.479 -14.649 -13.135 1.00 90.88 82 PRO A CA 1
ATOM 660 C C . PRO A 1 82 ? 1.525 -14.825 -11.937 1.00 90.88 82 PRO A C 1
ATOM 662 O O . PRO A 1 82 ? 1.422 -13.900 -11.119 1.00 90.88 82 PRO A O 1
ATOM 665 N N . PRO A 1 83 ? 0.908 -16.012 -11.755 1.00 87.12 83 PRO A N 1
ATOM 666 C CA . PRO A 1 83 ? -0.033 -16.264 -10.659 1.00 87.12 83 PRO A CA 1
ATOM 667 C C . PRO A 1 83 ? 0.533 -15.919 -9.275 1.00 87.12 83 PRO A C 1
ATOM 669 O O . PRO A 1 83 ? -0.135 -15.289 -8.463 1.00 87.12 83 PRO A O 1
ATOM 672 N N . MET A 1 84 ? 1.824 -16.175 -9.041 1.00 88.31 84 MET A N 1
ATOM 673 C CA . MET A 1 84 ? 2.518 -15.847 -7.784 1.00 88.31 84 MET A CA 1
ATOM 674 C C . MET A 1 84 ? 2.443 -14.361 -7.358 1.00 88.31 84 MET A C 1
ATOM 676 O O . MET A 1 84 ? 2.659 -14.041 -6.182 1.00 88.31 84 MET A O 1
ATOM 680 N N . LEU A 1 85 ? 2.155 -13.447 -8.297 1.00 86.38 85 LEU A N 1
ATOM 681 C CA . LEU A 1 85 ? 1.999 -12.008 -8.053 1.00 86.38 85 LEU A CA 1
ATOM 682 C C . LEU A 1 85 ? 0.533 -11.588 -7.864 1.00 86.38 85 LEU A C 1
ATOM 684 O O . LEU A 1 85 ? 0.256 -10.575 -7.205 1.00 86.38 85 LEU A O 1
ATOM 688 N N . THR A 1 86 ? -0.409 -12.354 -8.407 1.00 86.88 86 THR A N 1
ATOM 689 C CA . THR A 1 86 ? -1.829 -11.988 -8.525 1.00 86.88 86 THR A CA 1
ATOM 690 C C . THR A 1 86 ? -2.753 -12.837 -7.663 1.00 86.88 86 THR A C 1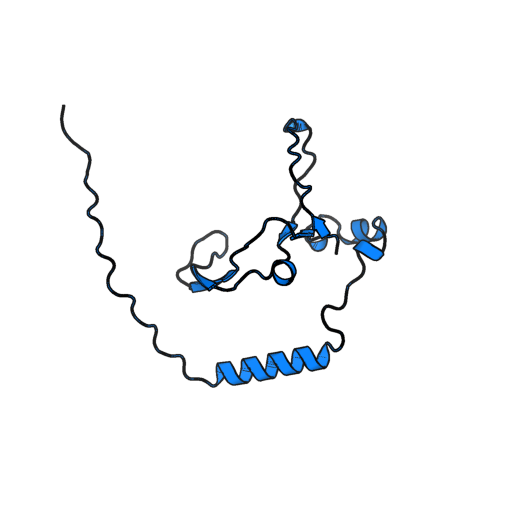
ATOM 692 O O . THR A 1 86 ? -3.845 -12.374 -7.326 1.00 86.88 86 THR A O 1
ATOM 695 N N . GLU A 1 87 ? -2.306 -14.018 -7.243 1.00 84.62 87 GLU A N 1
ATOM 696 C CA . GLU A 1 87 ? -3.048 -14.913 -6.369 1.00 84.62 87 GLU A CA 1
ATOM 697 C C . GLU A 1 87 ? -3.361 -14.241 -5.020 1.00 84.62 87 GLU A C 1
ATOM 699 O O . GLU A 1 87 ? -2.488 -13.597 -4.409 1.00 84.62 87 GLU A O 1
ATOM 704 N N . PRO A 1 88 ? -4.612 -14.360 -4.536 1.00 82.19 88 PRO A N 1
ATOM 705 C CA . PRO A 1 88 ? -4.964 -13.950 -3.188 1.00 82.19 88 PRO A CA 1
ATOM 706 C C . PRO A 1 88 ? -4.115 -14.709 -2.168 1.00 82.19 88 PRO A C 1
ATOM 708 O O . PRO A 1 88 ? -4.098 -15.937 -2.148 1.00 82.19 88 PRO A O 1
ATOM 711 N N . ARG A 1 89 ? -3.434 -13.974 -1.289 1.00 79.62 89 ARG A N 1
ATOM 712 C CA . ARG A 1 89 ? -2.720 -14.560 -0.153 1.00 79.62 89 ARG A CA 1
ATOM 713 C C . ARG A 1 89 ? -3.618 -14.506 1.070 1.00 79.62 89 ARG A C 1
ATOM 715 O O . ARG A 1 89 ? -4.222 -13.469 1.343 1.00 79.62 89 ARG A O 1
ATOM 722 N N . ARG A 1 90 ? -3.707 -15.617 1.802 1.00 81.19 90 ARG A N 1
ATOM 723 C CA . ARG A 1 90 ? -4.382 -15.626 3.100 1.00 81.19 90 ARG A CA 1
ATOM 724 C C . ARG A 1 90 ? -3.582 -14.756 4.065 1.00 81.19 90 ARG A C 1
ATOM 726 O O . ARG A 1 90 ? -2.396 -14.984 4.259 1.00 81.19 90 ARG A O 1
ATOM 733 N N . THR A 1 91 ? -4.230 -13.745 4.636 1.00 80.12 91 THR A N 1
ATOM 734 C CA . THR A 1 91 ? -3.641 -12.920 5.704 1.00 80.12 91 THR A CA 1
ATOM 735 C C . THR A 1 91 ? -3.667 -13.650 7.047 1.00 80.12 91 THR A C 1
ATOM 737 O O . THR A 1 91 ? -2.778 -13.459 7.866 1.00 80.12 91 THR A O 1
ATOM 740 N N . PHE A 1 92 ? -4.674 -14.502 7.254 1.00 85.12 92 PHE A N 1
ATOM 741 C CA . PHE A 1 92 ? -4.858 -15.307 8.458 1.00 85.12 92 PHE A CA 1
ATOM 742 C C . PHE A 1 92 ? -5.082 -16.761 8.054 1.00 85.12 92 PHE A C 1
ATOM 744 O O . PHE A 1 92 ? -5.856 -17.023 7.129 1.00 85.12 92 PHE A O 1
ATOM 751 N N . GLU A 1 93 ? -4.416 -17.684 8.748 1.00 87.00 93 GLU A N 1
ATOM 752 C CA . GLU A 1 93 ? -4.583 -19.127 8.535 1.00 87.00 93 GLU A CA 1
ATOM 753 C C . GLU A 1 93 ? -6.020 -19.560 8.846 1.00 87.00 93 GLU A C 1
ATOM 755 O O . GLU A 1 93 ? -6.701 -20.140 7.996 1.00 87.00 93 GLU A O 1
ATOM 760 N N . ASP A 1 94 ? -6.510 -19.165 10.026 1.00 92.00 94 ASP A N 1
ATOM 761 C CA . ASP A 1 94 ? -7.902 -19.308 10.440 1.00 92.00 94 ASP A CA 1
ATOM 762 C C . ASP A 1 94 ? -8.618 -17.954 10.368 1.00 92.00 94 ASP A C 1
ATOM 764 O O . ASP A 1 94 ? -8.580 -17.119 11.278 1.00 92.00 94 ASP A O 1
ATOM 768 N N . ARG A 1 95 ? -9.258 -17.721 9.222 1.00 88.81 95 ARG A N 1
ATOM 769 C CA . ARG A 1 95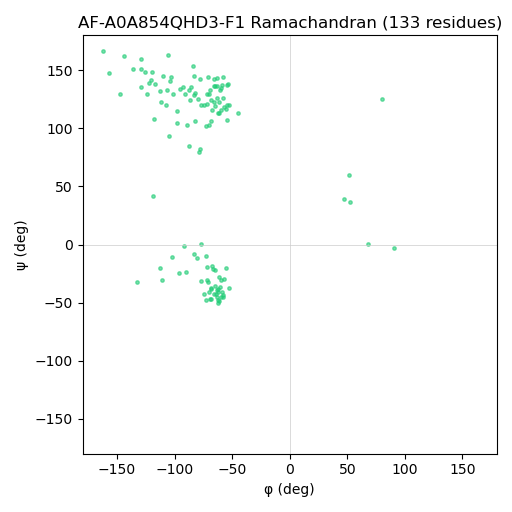 ? -10.020 -16.499 8.965 1.00 88.81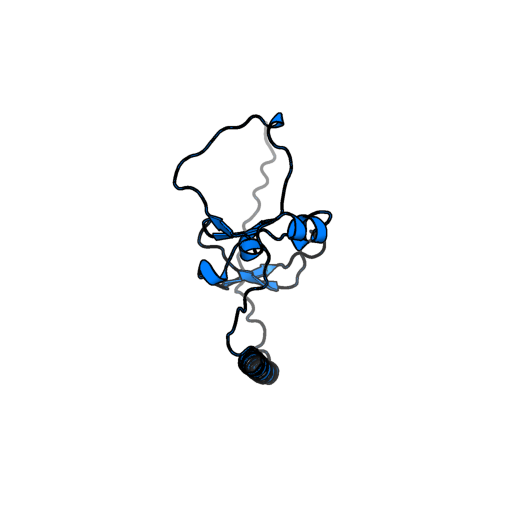 95 ARG A CA 1
ATOM 770 C C . ARG A 1 95 ? -11.231 -16.374 9.891 1.00 88.81 95 ARG A C 1
ATOM 772 O O . ARG A 1 95 ? -11.582 -15.250 10.247 1.00 88.81 95 ARG A O 1
ATOM 779 N N . GLU A 1 96 ? -11.891 -17.477 10.232 1.00 93.75 96 GLU A N 1
ATOM 780 C CA . GLU A 1 96 ? -13.135 -17.443 11.007 1.00 93.75 96 GLU A CA 1
ATOM 781 C C . GLU A 1 96 ? -12.852 -17.074 12.457 1.00 93.75 96 GLU A C 1
ATOM 783 O O . GLU A 1 96 ? -13.453 -16.123 12.963 1.00 93.75 96 GLU A O 1
ATOM 788 N N . ALA A 1 97 ? -11.855 -17.716 13.070 1.00 93.69 97 ALA A N 1
ATOM 789 C CA . ALA A 1 97 ? -11.412 -17.366 14.416 1.00 93.69 97 ALA A CA 1
ATOM 790 C C . ALA A 1 97 ? -10.958 -15.900 14.504 1.00 93.69 97 ALA A C 1
ATOM 792 O O . ALA A 1 97 ? -11.292 -15.197 15.461 1.00 93.69 97 ALA A O 1
ATOM 793 N N . HIS A 1 98 ? -10.245 -15.401 13.485 1.00 91.19 98 HIS A N 1
ATOM 794 C CA . HIS A 1 98 ? -9.818 -14.001 13.459 1.00 91.19 98 HIS A CA 1
ATOM 795 C C . HIS A 1 98 ? -11.006 -13.028 13.386 1.00 91.19 98 HIS A C 1
ATOM 797 O O . HIS A 1 98 ? -11.035 -12.024 14.099 1.00 91.19 98 HIS A O 1
ATOM 803 N N . ILE A 1 99 ? -12.011 -13.325 12.555 1.00 92.38 99 ILE A N 1
ATOM 804 C CA . ILE A 1 99 ? -13.230 -12.507 12.471 1.00 92.38 99 ILE A CA 1
ATOM 805 C C . ILE A 1 99 ? -13.982 -12.534 13.799 1.00 92.38 99 ILE A C 1
ATOM 807 O O . ILE A 1 99 ? -14.381 -11.476 14.285 1.00 92.38 99 ILE A O 1
ATOM 811 N N . GLU A 1 100 ? -14.145 -13.707 14.408 1.00 95.31 100 GLU A N 1
ATOM 812 C CA . GLU A 1 100 ? -14.823 -13.838 15.695 1.00 95.31 100 GLU A CA 1
ATOM 813 C C . GLU A 1 100 ? -14.120 -13.020 16.787 1.00 95.31 100 GLU A C 1
ATOM 815 O O . GLU A 1 100 ? -14.769 -12.273 17.525 1.00 95.31 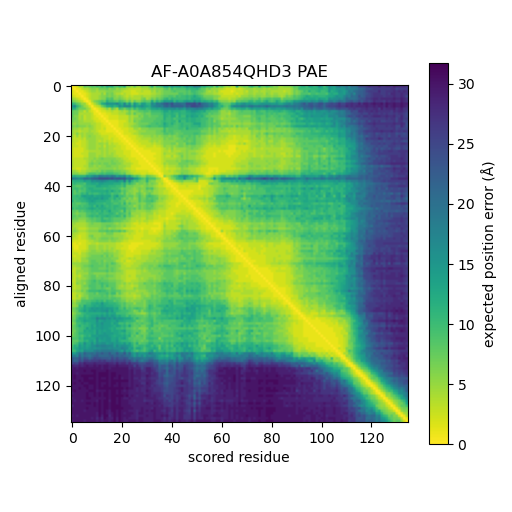100 GLU A O 1
ATOM 820 N N . GLN A 1 101 ? -12.788 -13.090 16.851 1.00 94.25 101 GLN A N 1
ATOM 821 C CA . GLN A 1 101 ? -11.986 -12.294 17.776 1.00 94.25 101 GLN A CA 1
ATOM 822 C C . GLN A 1 101 ? -12.215 -10.787 17.577 1.00 94.25 101 GLN A C 1
ATOM 824 O O . GLN A 1 101 ? -12.408 -10.055 18.552 1.00 94.25 101 GLN A O 1
ATOM 829 N N . MET A 1 102 ? -12.225 -10.321 16.325 1.00 91.31 102 MET A N 1
ATOM 830 C CA . MET A 1 102 ? -12.446 -8.909 15.996 1.00 91.31 102 MET A CA 1
ATOM 831 C C . MET A 1 102 ? -13.861 -8.449 16.363 1.00 91.31 102 MET A C 1
ATOM 833 O O . MET A 1 102 ? -14.023 -7.380 16.953 1.00 91.31 102 MET A O 1
ATOM 837 N N . VAL A 1 103 ? -14.881 -9.268 16.087 1.00 93.19 103 VAL A N 1
ATOM 838 C CA . VAL A 1 103 ? -16.276 -8.977 16.457 1.00 93.19 103 VAL A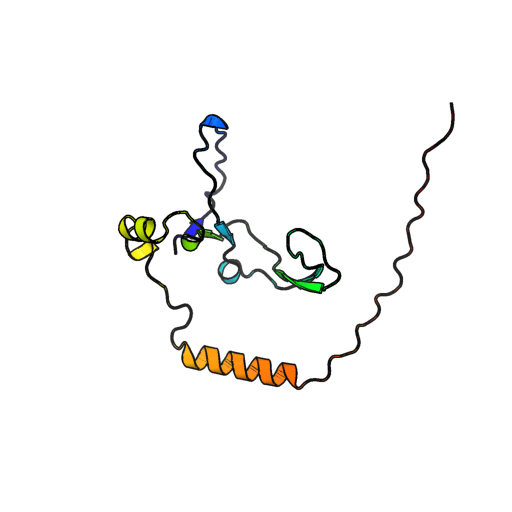 CA 1
ATOM 839 C C . VAL A 1 103 ? -16.428 -8.879 17.973 1.00 93.19 103 VAL A C 1
ATOM 841 O O . VAL A 1 103 ? -16.988 -7.897 18.463 1.00 93.19 103 VAL A O 1
ATOM 844 N N . ARG A 1 104 ? -15.881 -9.843 18.727 1.00 93.62 104 ARG A N 1
ATOM 845 C CA . ARG A 1 104 ? -15.904 -9.814 20.200 1.00 93.62 104 ARG A CA 1
ATOM 846 C C . ARG A 1 104 ? -15.245 -8.542 20.741 1.00 93.62 104 ARG A C 1
ATOM 848 O O . ARG A 1 104 ? -15.796 -7.894 21.632 1.00 93.62 104 ARG A O 1
ATOM 855 N N . LYS A 1 105 ? -14.100 -8.139 20.177 1.00 91.19 105 LYS A N 1
ATOM 856 C CA . LYS A 1 105 ? -13.396 -6.914 20.584 1.00 91.19 105 LYS A CA 1
ATOM 857 C C . LYS A 1 105 ? -14.259 -5.665 20.366 1.00 91.19 105 LYS A C 1
ATOM 859 O O . LYS A 1 105 ? -14.451 -4.894 21.304 1.00 91.19 105 LYS A O 1
ATOM 864 N N . LEU A 1 106 ? -14.850 -5.522 19.178 1.00 88.12 106 LEU A N 1
ATOM 865 C CA . LEU A 1 106 ? -15.709 -4.382 18.831 1.00 88.12 106 LEU A CA 1
ATOM 866 C C . LEU A 1 106 ? -16.962 -4.289 19.713 1.00 88.12 106 LEU A C 1
ATOM 868 O O . LEU A 1 106 ? -17.337 -3.198 20.137 1.00 88.12 106 LEU A O 1
ATOM 872 N N . GLN A 1 107 ? -17.597 -5.421 20.026 1.00 88.75 107 GLN A N 1
ATOM 873 C CA . GLN A 1 107 ? -18.750 -5.455 20.935 1.00 88.75 107 GLN A CA 1
ATOM 874 C C . GLN A 1 107 ? -18.380 -4.983 22.347 1.00 88.75 107 GLN A C 1
ATOM 876 O O . GLN A 1 107 ? -19.156 -4.281 22.992 1.00 88.75 107 GLN A O 1
ATOM 881 N N . THR A 1 108 ? -17.186 -5.341 22.820 1.00 85.62 108 THR A N 1
ATOM 882 C CA . THR A 1 108 ? -16.712 -4.945 24.152 1.00 85.62 108 THR A CA 1
ATOM 883 C C . THR A 1 108 ? -16.406 -3.445 24.212 1.00 85.62 108 THR A C 1
ATOM 885 O O . THR A 1 108 ? -16.780 -2.783 25.177 1.00 85.62 108 THR A O 1
ATOM 888 N N . GLU A 1 109 ? -15.791 -2.892 23.162 1.00 78.00 109 GLU A N 1
ATOM 889 C CA . GLU A 1 109 ? -15.486 -1.457 23.042 1.00 78.00 109 GLU A CA 1
ATOM 890 C C . GLU A 1 109 ? -16.755 -0.603 22.883 1.00 78.00 109 GLU A C 1
ATOM 892 O O . GLU A 1 109 ? -16.859 0.461 23.488 1.00 78.00 109 GLU A O 1
ATOM 897 N N . SER A 1 110 ? -17.760 -1.091 22.147 1.00 70.94 110 SER A N 1
ATOM 898 C CA . SER A 1 110 ? -19.054 -0.408 21.997 1.00 70.94 110 SER A CA 1
ATOM 899 C C . SER A 1 110 ? -19.872 -0.346 23.294 1.00 70.94 110 SER A C 1
ATOM 901 O O . SER A 1 110 ? -20.771 0.486 23.397 1.00 70.94 110 SER A O 1
ATOM 903 N N . ASN A 1 111 ? -19.596 -1.227 24.259 1.00 64.88 111 ASN A N 1
ATOM 904 C CA . ASN A 1 111 ? -20.301 -1.289 25.541 1.00 64.88 111 ASN A CA 1
ATOM 905 C C . ASN A 1 111 ? -19.633 -0.446 26.647 1.00 64.88 111 ASN A C 1
ATOM 907 O O . ASN A 1 111 ? -20.156 -0.392 27.761 1.00 64.88 111 ASN A O 1
ATOM 911 N N . GLN A 1 112 ? -18.504 0.221 26.375 1.00 51.34 112 GLN A N 1
ATOM 912 C CA . GLN A 1 112 ? -17.921 1.196 27.301 1.00 51.34 112 GLN A CA 1
ATOM 913 C C . GLN A 1 112 ? -18.519 2.595 27.064 1.00 51.34 112 GLN A C 1
ATOM 915 O O . GLN A 1 112 ? -18.582 3.043 25.918 1.00 51.34 112 GLN A O 1
ATOM 920 N N . PRO A 1 113 ? -18.939 3.328 28.115 1.00 46.59 113 PRO A N 1
ATOM 921 C CA . PRO A 1 113 ? -19.379 4.709 27.958 1.00 46.59 113 PRO A CA 1
ATOM 922 C C . PRO A 1 113 ? -18.207 5.557 27.455 1.00 46.59 113 PRO A C 1
ATOM 924 O O . PRO A 1 113 ? -17.130 5.563 28.053 1.00 46.59 113 PRO A O 1
ATOM 927 N N . SER A 1 114 ? -18.410 6.271 26.346 1.00 48.06 114 SER A N 1
ATOM 928 C CA . SER A 1 114 ? -17.415 7.187 25.791 1.00 48.06 114 SER A CA 1
ATOM 929 C C . SER A 1 114 ? -17.002 8.200 26.859 1.00 48.06 114 SER A C 1
ATOM 931 O O . SER A 1 114 ? -17.838 8.987 27.312 1.00 48.06 114 SER A O 1
ATOM 933 N N . ALA A 1 115 ? -15.730 8.192 27.262 1.00 50.34 115 ALA A N 1
ATOM 934 C CA . ALA A 1 115 ? -15.185 9.249 28.103 1.00 50.34 115 ALA A CA 1
ATOM 935 C C . ALA A 1 115 ? -15.439 10.610 27.423 1.00 50.34 115 ALA A C 1
ATOM 937 O O . ALA A 1 115 ? -15.292 10.708 26.198 1.00 50.34 115 ALA A O 1
ATOM 938 N N . PRO A 1 116 ? -15.850 11.650 28.174 1.00 42.91 116 PRO A N 1
ATOM 939 C CA . PRO A 1 116 ? -16.062 12.967 27.593 1.00 42.91 116 PRO A CA 1
ATOM 940 C C . PRO A 1 116 ? -14.759 13.452 26.940 1.00 42.91 116 PRO A C 1
ATOM 942 O O . PRO A 1 116 ? -13.677 13.166 27.463 1.00 42.91 116 PRO A O 1
ATOM 945 N N . PRO A 1 117 ? -14.834 14.171 25.805 1.00 41.53 117 PRO A N 1
ATOM 946 C CA . PRO A 1 117 ? -13.649 14.728 25.173 1.00 41.53 117 PRO A CA 1
ATOM 947 C C . PRO A 1 117 ? -12.937 15.629 26.184 1.00 41.53 117 PRO A C 1
ATOM 949 O O . PRO A 1 117 ? -13.506 16.608 26.666 1.00 41.53 117 PRO A O 1
ATOM 952 N N . SER A 1 118 ? -11.699 15.281 26.529 1.00 49.53 118 SER A N 1
ATOM 953 C CA . SER A 1 118 ? -10.832 16.163 27.296 1.00 49.53 118 SER A CA 1
ATOM 954 C C . SER A 1 118 ? -10.593 17.418 26.463 1.00 49.53 118 SER A C 1
ATOM 956 O O . SER A 1 118 ? -9.992 17.366 25.391 1.00 49.53 118 SER A O 1
ATOM 958 N N . VAL A 1 119 ? -11.122 18.545 26.943 1.00 41.44 119 VAL A N 1
ATOM 959 C CA . VAL A 1 119 ? -10.857 19.869 26.380 1.00 41.44 119 VAL A CA 1
ATOM 960 C C . VAL A 1 119 ? -9.342 20.094 26.470 1.00 41.44 119 VAL A C 1
ATOM 962 O O . VAL A 1 119 ? -8.807 20.073 27.581 1.00 41.44 119 VAL A O 1
ATOM 965 N N . PRO A 1 120 ? -8.613 20.226 25.346 1.00 43.53 120 PRO A N 1
ATOM 966 C CA . PRO A 1 120 ? -7.201 20.575 25.404 1.00 43.53 120 PRO A CA 1
ATOM 967 C C . PRO A 1 1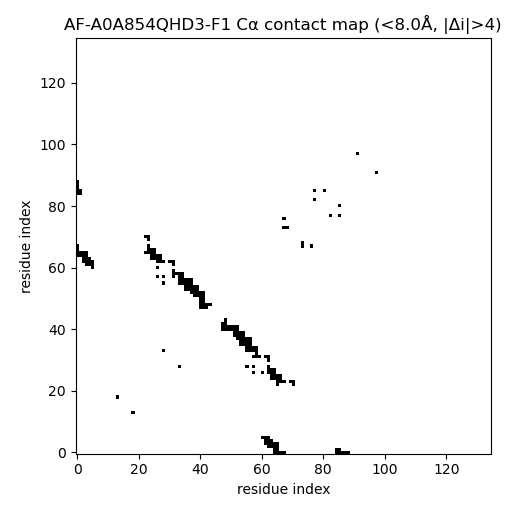20 ? -7.057 21.977 26.020 1.00 43.53 120 PRO A C 1
ATOM 969 O O . PRO A 1 120 ? -7.907 22.829 25.759 1.00 43.53 120 PRO A O 1
ATOM 972 N N . PRO A 1 121 ? -6.019 22.232 26.839 1.00 42.94 121 PRO A N 1
ATOM 973 C CA . PRO A 1 121 ? -5.794 23.554 27.410 1.00 42.94 121 PRO A CA 1
ATOM 974 C C . PRO A 1 121 ? -5.616 24.580 26.287 1.00 42.94 121 PRO A C 1
ATOM 976 O O . PRO A 1 121 ? -4.943 24.292 25.293 1.00 42.94 121 PRO A O 1
ATOM 979 N N . ASP A 1 122 ? -6.242 25.747 26.457 1.00 42.75 122 ASP A N 1
ATOM 980 C CA . ASP A 1 122 ? -6.209 26.870 25.522 1.00 42.75 122 ASP A CA 1
ATOM 981 C C . ASP A 1 122 ? -4.781 27.123 25.027 1.00 42.75 122 ASP A C 1
ATOM 983 O O . ASP A 1 122 ? -3.885 27.502 25.785 1.00 42.75 122 ASP A O 1
ATOM 987 N N . ILE A 1 123 ? -4.558 26.888 23.733 1.00 40.78 123 ILE A N 1
ATOM 988 C CA . ILE A 1 123 ? -3.319 27.280 23.070 1.00 40.78 123 ILE A CA 1
ATOM 989 C C . ILE A 1 123 ? -3.371 28.808 22.956 1.00 40.78 123 ILE A C 1
ATOM 991 O O . ILE A 1 123 ? -4.306 29.321 22.334 1.00 40.78 123 ILE A O 1
ATOM 995 N N . PRO A 1 124 ? -2.407 29.556 23.524 1.00 38.22 124 PRO A N 1
ATOM 996 C CA . PRO A 1 124 ? -2.394 31.002 23.391 1.00 38.22 124 PRO A CA 1
ATOM 997 C C . PRO A 1 124 ? -2.263 31.359 21.909 1.00 38.22 124 PRO A C 1
ATOM 999 O O . PRO A 1 124 ? -1.334 30.928 21.223 1.00 38.22 124 PRO A O 1
ATOM 1002 N N . VAL A 1 125 ? -3.236 32.124 21.416 1.00 39.41 125 VAL A N 1
ATOM 1003 C CA . VAL A 1 125 ? -3.249 32.668 20.059 1.00 39.41 125 VAL A CA 1
ATOM 1004 C C . VAL A 1 125 ? -2.033 33.580 19.923 1.00 39.41 125 VAL A C 1
ATOM 1006 O O . VAL A 1 125 ? -1.946 34.606 20.593 1.00 39.41 125 VAL A O 1
ATOM 1009 N N . ALA A 1 126 ? -1.072 33.194 19.084 1.00 38.84 126 ALA A N 1
ATOM 1010 C CA . ALA A 1 126 ? 0.028 34.072 18.721 1.00 38.84 126 ALA A CA 1
ATOM 1011 C C . ALA A 1 126 ? -0.540 35.265 17.938 1.00 38.84 126 ALA A C 1
ATOM 1013 O O . ALA A 1 126 ? -1.156 35.081 16.886 1.00 38.84 126 ALA A O 1
ATOM 1014 N N . GLU A 1 127 ? -0.348 36.474 18.469 1.00 34.25 127 GLU A N 1
ATOM 1015 C CA . GLU A 1 127 ? -0.666 37.730 17.794 1.00 34.25 127 GLU A CA 1
ATOM 1016 C C . GLU A 1 127 ? -0.008 37.763 16.410 1.00 34.25 127 GLU A C 1
ATOM 1018 O O . GLU A 1 127 ? 1.217 37.697 16.266 1.00 34.25 127 GLU A O 1
ATOM 1023 N N . VAL A 1 128 ? -0.840 37.884 15.379 1.00 39.81 128 VAL A N 1
ATOM 1024 C CA . VAL A 1 128 ? -0.400 38.226 14.030 1.00 39.81 128 VAL A CA 1
ATOM 1025 C C . VAL A 1 128 ? 0.086 39.671 14.085 1.00 39.81 128 VAL A C 1
ATOM 1027 O O . VAL A 1 128 ? -0.710 40.597 14.204 1.00 39.81 128 VAL A O 1
ATOM 1030 N N . LYS A 1 129 ? 1.406 39.876 14.040 1.00 34.06 129 LYS A N 1
ATOM 1031 C CA . LYS A 1 129 ? 1.977 41.206 13.817 1.00 34.06 129 LYS A CA 1
ATOM 1032 C C . LYS A 1 129 ? 1.751 41.587 12.358 1.00 34.06 129 LYS A C 1
ATOM 1034 O O . LYS A 1 129 ? 2.471 41.117 11.476 1.00 34.06 129 LYS A O 1
ATOM 1039 N N . ASP A 1 130 ? 0.760 42.442 12.133 1.00 34.66 130 ASP A N 1
ATOM 1040 C CA . ASP A 1 130 ? 0.562 43.154 10.875 1.00 34.66 130 ASP A CA 1
ATOM 1041 C C . ASP A 1 130 ? 1.842 43.914 10.516 1.00 34.66 130 ASP A C 1
ATOM 1043 O O . ASP A 1 130 ? 2.208 44.914 11.132 1.00 34.66 130 ASP A O 1
ATOM 1047 N N . SER A 1 131 ? 2.552 43.414 9.507 1.00 45.81 131 SER A N 1
ATOM 1048 C CA . SER A 1 131 ? 3.609 44.165 8.839 1.00 45.81 131 SER A CA 1
ATOM 1049 C C . SER A 1 131 ? 2.955 44.980 7.733 1.00 45.81 131 SER A C 1
ATOM 1051 O O . SER A 1 131 ? 2.841 44.539 6.591 1.00 45.81 131 SER A O 1
ATOM 1053 N N . SER A 1 132 ? 2.448 46.153 8.095 1.00 43.66 132 SER A N 1
ATOM 1054 C CA . SER A 1 132 ? 2.023 47.193 7.160 1.00 43.66 132 SER A CA 1
ATOM 1055 C C . SER A 1 132 ? 2.281 48.566 7.790 1.00 43.66 132 SER A C 1
ATOM 1057 O O . SER A 1 132 ? 1.874 48.806 8.922 1.00 43.66 132 SER A O 1
ATOM 1059 N N . ASN A 1 133 ? 2.945 49.435 7.014 1.00 34.66 133 ASN A N 1
ATOM 1060 C CA . ASN A 1 133 ? 3.513 50.768 7.302 1.00 34.66 133 ASN A CA 1
ATOM 1061 C C . ASN A 1 133 ? 4.887 50.769 8.014 1.00 34.66 133 ASN A C 1
ATOM 1063 O O . ASN A 1 133 ? 5.042 50.201 9.084 1.00 34.66 133 ASN A O 1
ATOM 1067 N N . SER A 1 134 ? 5.940 51.426 7.510 1.00 38.22 134 SER A N 1
ATOM 1068 C CA . SER A 1 134 ? 5.954 52.711 6.795 1.00 38.22 134 SER A CA 1
ATOM 1069 C C . SER A 1 134 ? 7.194 52.897 5.900 1.00 38.22 134 SER A C 1
ATOM 1071 O O . SER A 1 134 ? 8.281 52.497 6.308 1.00 38.22 134 SER A O 1
ATOM 1073 N N . LEU A 1 135 ? 6.966 53.626 4.795 1.00 37.91 135 LEU A N 1
ATOM 1074 C CA . LEU A 1 135 ? 7.869 54.464 3.974 1.00 37.91 135 LEU A CA 1
ATOM 1075 C C . LEU A 1 135 ? 8.976 53.791 3.147 1.00 37.91 135 LEU A C 1
ATOM 1077 O O . LEU A 1 135 ? 9.995 53.350 3.717 1.00 37.91 135 LEU A O 1
#